Protein AF-A0A438DWH4-F1 (afdb_monomer)

Mean predicted aligned error: 6.71 Å

Foldseek 3Di:
DDDPLPALVVLLCQCLLLVQLPDPPPDDPPSSVVSNLVLLPVPDDPVLSVLLVVLVVCCNVCHDLSVDPCLNVCSVVDDSLVSCVVRVPVRVSNSVSRD

Organism: Vitis vinifera (NCBI:txid29760)

Secondary structure (DSSP, 8-state):
-------HHHHHHHHT-HHHHTSTT---HHHHHHHHHHHHHHHS-HHHHHHHHHHHHHHHTT-GGGGSHHHHHHTTTS-HHHHHHHHGGG-HHHHHHH-

Nearest PDB structures (foldseek):
  6wke-assembly1_A  TM=3.185E-01  e=7.080E+00  Streptomyces sp.

pLDDT: mean 81.95, std 14.44, range [36.44, 97.56]

Sequence (99 aa):
MTPQLHWPLHAAGYYLNLQLRYEDKFSNVDEVRKGLFECMDRMLDYQERLKADIQLDSYDQAMGEFGSRIAIDSRRLRSPTSWWMRFGGSTPELQKFVV

Structure (mmCIF, N/CA/C/O backbone):
data_AF-A0A438DWH4-F1
#
_entry.id   AF-A0A438DWH4-F1
#
loop_
_atom_site.group_PDB
_atom_site.id
_atom_site.type_symbol
_atom_site.label_atom_id
_atom_site.label_alt_id
_atom_site.label_comp_id
_atom_site.label_asym_id
_atom_site.label_entity_id
_atom_site.label_seq_id
_atom_site.pdbx_PDB_ins_code
_atom_site.Cartn_x
_atom_site.Cartn_y
_atom_site.Cartn_z
_atom_site.occupancy
_atom_site.B_iso_or_equiv
_atom_site.auth_seq_id
_atom_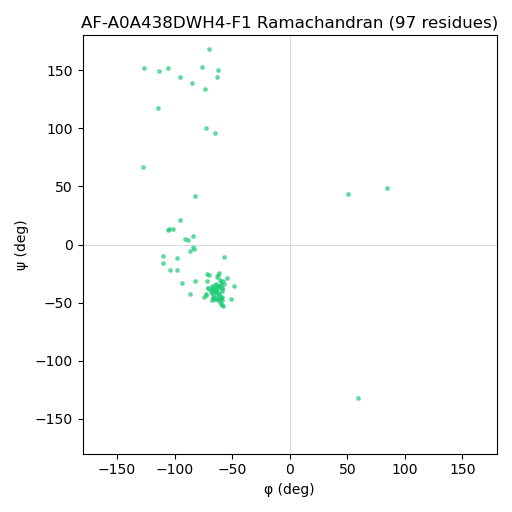site.auth_comp_id
_atom_site.auth_asym_id
_atom_site.auth_atom_id
_atom_site.pdbx_PDB_model_num
ATOM 1 N N . MET A 1 1 ? 5.888 -29.680 1.268 1.00 36.44 1 MET A N 1
ATOM 2 C CA . MET A 1 1 ? 6.265 -28.253 1.355 1.00 36.44 1 MET A CA 1
ATOM 3 C C . MET A 1 1 ? 4.970 -27.468 1.463 1.00 36.44 1 MET A C 1
ATOM 5 O O . MET A 1 1 ? 4.262 -27.367 0.473 1.00 36.44 1 MET A O 1
ATOM 9 N N . THR A 1 2 ? 4.565 -27.076 2.668 1.00 41.62 2 THR A N 1
ATOM 10 C CA . THR A 1 2 ? 3.265 -26.425 2.911 1.00 41.62 2 THR A CA 1
ATOM 11 C C . THR A 1 2 ? 3.362 -24.915 2.657 1.00 41.62 2 THR A C 1
ATOM 13 O O . THR A 1 2 ? 4.377 -24.322 3.029 1.00 41.62 2 THR A O 1
ATOM 16 N N . PRO A 1 3 ? 2.361 -24.284 2.015 1.00 46.50 3 PRO A N 1
ATOM 17 C CA . PRO A 1 3 ? 2.450 -22.905 1.550 1.00 46.50 3 PRO A CA 1
ATOM 18 C C . PRO A 1 3 ? 2.371 -21.939 2.732 1.00 46.50 3 PRO A C 1
ATOM 20 O O . PRO A 1 3 ? 1.522 -22.060 3.610 1.00 46.50 3 PRO A O 1
ATOM 23 N N . GLN A 1 4 ? 3.266 -20.961 2.746 1.00 51.75 4 GLN A N 1
ATOM 24 C CA . GLN A 1 4 ? 3.479 -20.004 3.833 1.00 51.75 4 GLN A CA 1
ATOM 25 C C . GLN A 1 4 ? 2.477 -18.825 3.775 1.00 51.75 4 GLN A C 1
ATOM 27 O O . GLN A 1 4 ? 2.847 -17.673 3.961 1.00 51.75 4 GLN A O 1
ATOM 32 N N . LEU A 1 5 ? 1.201 -19.113 3.491 1.00 49.47 5 LEU A N 1
ATOM 33 C CA . LEU A 1 5 ? 0.113 -18.143 3.260 1.00 49.47 5 LEU A CA 1
ATOM 34 C C . LEU A 1 5 ? -0.736 -17.851 4.518 1.00 49.47 5 LEU A C 1
ATOM 36 O O . LEU A 1 5 ? -1.862 -17.386 4.417 1.00 49.47 5 LEU A O 1
ATOM 40 N N . HIS A 1 6 ? -0.208 -18.108 5.720 1.00 50.47 6 HIS A N 1
ATOM 41 C CA . HIS A 1 6 ? -0.964 -17.988 6.981 1.00 50.47 6 HIS A CA 1
ATOM 42 C C . HIS A 1 6 ? -0.613 -16.768 7.845 1.00 50.47 6 HIS A C 1
ATOM 44 O O . HIS A 1 6 ? -1.004 -16.717 9.008 1.00 50.47 6 HIS A O 1
ATOM 50 N N . TRP A 1 7 ? 0.127 -15.788 7.325 1.00 67.38 7 TRP A N 1
ATOM 51 C CA . TRP A 1 7 ? 0.511 -14.612 8.110 1.00 67.38 7 TRP A CA 1
ATOM 52 C C . TRP A 1 7 ? -0.142 -13.340 7.558 1.00 67.38 7 TRP A C 1
ATOM 54 O O . TRP A 1 7 ? 0.192 -12.945 6.439 1.00 67.38 7 TRP A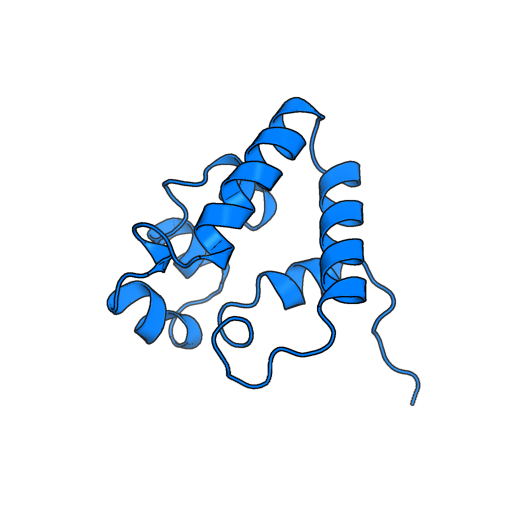 O 1
ATOM 64 N N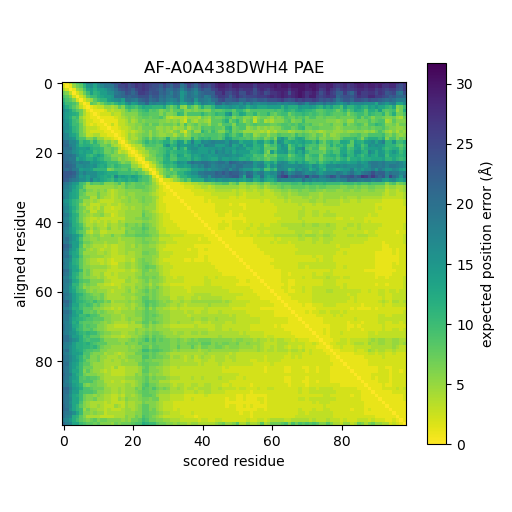 . PRO A 1 8 ? -1.007 -12.659 8.339 1.00 63.59 8 PRO A N 1
ATOM 65 C CA . PRO A 1 8 ? -1.599 -11.368 7.974 1.00 63.59 8 PRO A CA 1
ATOM 66 C C . PRO A 1 8 ? -0.562 -10.347 7.481 1.00 63.59 8 PRO A C 1
ATOM 68 O O . PRO A 1 8 ? -0.796 -9.641 6.506 1.00 63.59 8 PRO A O 1
ATOM 71 N N . LEU A 1 9 ? 0.647 -10.362 8.058 1.00 67.38 9 LEU A N 1
ATOM 72 C CA . LEU A 1 9 ? 1.754 -9.495 7.644 1.00 67.38 9 LEU A CA 1
ATOM 73 C C . LEU A 1 9 ? 2.265 -9.805 6.223 1.00 67.38 9 LEU A C 1
ATOM 75 O O . LEU A 1 9 ? 2.589 -8.898 5.462 1.00 67.38 9 LEU A O 1
ATOM 79 N N . HIS A 1 10 ? 2.317 -11.088 5.849 1.00 70.75 10 HIS A N 1
ATOM 80 C CA . HIS A 1 10 ? 2.688 -11.507 4.496 1.00 70.75 10 HIS A CA 1
ATOM 81 C C . HIS A 1 10 ? 1.592 -11.156 3.487 1.00 70.75 10 HIS A C 1
ATOM 83 O O . HIS A 1 10 ? 1.911 -10.742 2.377 1.00 70.75 10 HIS A O 1
ATOM 89 N N . ALA A 1 11 ? 0.319 -11.271 3.874 1.00 70.25 11 ALA A N 1
ATOM 90 C CA . ALA A 1 11 ? -0.814 -10.848 3.054 1.00 70.25 11 ALA A CA 1
ATOM 91 C C . ALA A 1 11 ? -0.823 -9.325 2.836 1.00 70.25 11 ALA A C 1
ATOM 93 O O . ALA A 1 11 ? -0.903 -8.881 1.694 1.00 70.25 11 ALA A O 1
ATOM 94 N N . ALA A 1 12 ? -0.635 -8.528 3.893 1.00 71.56 12 ALA A N 1
ATOM 95 C CA . ALA A 1 12 ? -0.501 -7.075 3.793 1.00 71.56 12 ALA A CA 1
ATOM 96 C C . ALA A 1 12 ? 0.684 -6.683 2.894 1.00 71.56 12 ALA A C 1
ATOM 98 O O . ALA A 1 12 ? 0.530 -5.897 1.960 1.00 71.56 12 ALA A O 1
ATOM 99 N N . GLY A 1 13 ? 1.848 -7.306 3.109 1.00 71.00 13 GLY A N 1
ATOM 100 C CA . GLY A 1 13 ? 3.033 -7.095 2.280 1.00 71.00 13 GLY A CA 1
ATOM 101 C C . GLY A 1 13 ? 2.828 -7.497 0.818 1.00 71.00 13 GLY A C 1
ATOM 102 O O . GLY A 1 13 ? 3.341 -6.821 -0.066 1.00 71.00 13 GLY A O 1
ATOM 103 N N . TYR A 1 14 ? 2.058 -8.555 0.547 1.00 71.38 14 TYR A N 1
ATOM 104 C CA . TYR A 1 14 ? 1.720 -8.997 -0.807 1.00 71.38 14 TYR A CA 1
ATOM 105 C C . TYR A 1 14 ? 0.718 -8.059 -1.493 1.00 71.38 14 TYR A C 1
ATOM 107 O O . TYR A 1 14 ? 0.930 -7.704 -2.651 1.00 71.38 14 TYR A O 1
ATOM 115 N N . TYR A 1 15 ? -0.325 -7.608 -0.784 1.00 71.19 15 TYR A N 1
ATOM 116 C CA . TYR A 1 15 ? -1.309 -6.645 -1.299 1.00 71.19 15 TYR A CA 1
ATOM 117 C C . TYR A 1 15 ? -0.646 -5.338 -1.726 1.00 71.19 15 TYR A C 1
ATOM 119 O O . TYR A 1 15 ? -0.908 -4.804 -2.801 1.00 71.19 15 TYR A O 1
ATOM 127 N N . LEU A 1 16 ? 0.248 -4.848 -0.869 1.00 73.50 16 LEU A N 1
ATOM 128 C CA . LEU A 1 16 ? 0.941 -3.576 -1.028 1.00 73.50 16 LEU A CA 1
ATOM 129 C C . LEU A 1 16 ? 2.239 -3.727 -1.836 1.00 73.50 16 LEU A C 1
ATOM 131 O O . LEU A 1 16 ? 2.983 -2.756 -2.015 1.00 73.50 16 LEU A O 1
ATOM 135 N N . ASN A 1 17 ? 2.521 -4.935 -2.345 1.00 75.12 17 ASN A N 1
ATOM 136 C CA . ASN A 1 17 ? 3.654 -5.180 -3.220 1.00 75.12 17 ASN A CA 1
ATOM 137 C C . ASN A 1 17 ? 3.386 -4.570 -4.596 1.00 75.12 17 ASN A C 1
ATOM 139 O O . ASN A 1 17 ? 2.748 -5.154 -5.474 1.00 75.12 17 ASN A O 1
ATOM 143 N N . LEU A 1 18 ? 3.978 -3.398 -4.791 1.00 67.88 18 LEU A N 1
ATOM 144 C CA . LEU A 1 18 ? 3.909 -2.590 -6.001 1.00 67.88 18 LEU A CA 1
ATOM 145 C C . LEU A 1 18 ? 4.320 -3.351 -7.267 1.00 67.88 18 LEU A C 1
ATOM 147 O O . LEU A 1 18 ? 3.863 -3.022 -8.359 1.00 67.88 18 LEU A O 1
ATOM 151 N N . GLN A 1 19 ? 5.199 -4.350 -7.143 1.00 64.94 19 GLN A N 1
ATOM 152 C CA . GLN A 1 19 ? 5.654 -5.136 -8.286 1.00 64.94 19 GLN A CA 1
ATOM 153 C C . GLN A 1 19 ? 4.548 -6.048 -8.806 1.00 64.94 19 GLN A C 1
ATOM 155 O O . GLN A 1 19 ? 4.416 -6.172 -10.016 1.00 64.94 19 GLN A O 1
ATOM 160 N N . LEU A 1 20 ? 3.747 -6.616 -7.902 1.00 62.41 20 LEU A N 1
ATOM 161 C CA . LEU A 1 20 ? 2.727 -7.617 -8.208 1.00 62.41 20 LEU A CA 1
ATOM 162 C C . LEU A 1 20 ? 1.346 -6.995 -8.435 1.00 62.41 20 LEU A C 1
ATOM 164 O O . LEU A 1 20 ? 0.594 -7.490 -9.268 1.00 62.41 20 LEU A O 1
ATOM 168 N N . ARG A 1 21 ? 1.018 -5.894 -7.741 1.00 65.19 21 ARG A N 1
ATOM 169 C CA . ARG A 1 21 ? -0.308 -5.251 -7.802 1.00 65.19 21 ARG A CA 1
ATOM 170 C C . ARG A 1 21 ? -0.699 -4.775 -9.206 1.00 65.19 21 ARG A C 1
ATOM 172 O O . ARG A 1 21 ? -1.873 -4.801 -9.549 1.00 65.19 21 ARG A O 1
ATOM 179 N N . TYR A 1 22 ? 0.281 -4.362 -10.006 1.00 60.75 22 TYR A N 1
ATOM 180 C CA . TYR A 1 22 ? 0.088 -3.834 -11.362 1.00 60.75 22 TYR A CA 1
ATOM 181 C C . TYR A 1 22 ? 0.411 -4.850 -12.471 1.00 60.75 22 TYR A C 1
ATOM 183 O O . TYR A 1 22 ? 0.603 -4.460 -13.623 1.00 60.75 22 TYR A O 1
ATOM 191 N N . GLU A 1 23 ? 0.559 -6.133 -12.137 1.00 65.38 23 GLU A N 1
ATOM 192 C CA . GLU A 1 23 ? 0.702 -7.206 -13.124 1.00 65.38 23 GLU A CA 1
ATOM 193 C C . GLU A 1 23 ? -0.657 -7.859 -13.408 1.00 65.38 23 GLU A C 1
ATOM 195 O O . GLU A 1 23 ? -1.442 -8.088 -12.489 1.00 65.38 23 GLU A O 1
ATOM 200 N N . ASP A 1 24 ? -0.896 -8.261 -14.662 1.00 55.03 24 ASP A N 1
ATOM 201 C CA . ASP A 1 24 ? -2.137 -8.924 -15.118 1.00 55.03 24 ASP A CA 1
ATOM 202 C C . ASP A 1 24 ? -2.479 -10.226 -14.361 1.00 55.03 24 ASP A C 1
ATOM 204 O O . ASP A 1 24 ? -3.563 -10.784 -14.517 1.00 55.03 24 ASP A O 1
ATOM 208 N N . LYS A 1 25 ? -1.547 -10.747 -13.551 1.00 59.19 25 LYS A N 1
ATOM 209 C CA . LYS A 1 25 ? -1.656 -12.016 -12.817 1.00 59.19 25 LYS A CA 1
ATOM 210 C C . LYS A 1 25 ? -1.924 -11.856 -11.320 1.00 59.19 25 LYS A C 1
ATOM 212 O O . LYS A 1 25 ? -1.781 -12.837 -10.588 1.00 59.19 25 LYS A O 1
ATOM 217 N N . PHE A 1 26 ? -2.298 -10.667 -10.844 1.00 61.97 26 PHE A N 1
ATOM 218 C CA . PHE A 1 26 ? -2.696 -10.494 -9.447 1.00 61.97 26 PHE A CA 1
ATOM 219 C C . PHE A 1 26 ? -3.981 -11.294 -9.169 1.00 61.97 26 PHE A C 1
ATOM 221 O O . PHE A 1 26 ? -5.090 -10.860 -9.471 1.00 61.97 26 PHE A O 1
ATOM 228 N N . SER A 1 27 ? -3.824 -12.505 -8.636 1.00 59.09 27 SER A N 1
ATOM 229 C CA . SER A 1 27 ? -4.918 -13.426 -8.331 1.00 59.09 27 SER A CA 1
ATOM 230 C C . SER A 1 27 ? -4.825 -13.881 -6.878 1.00 59.09 27 SER A C 1
ATOM 232 O O . SER A 1 27 ? -3.731 -13.942 -6.317 1.00 59.09 27 SER A O 1
ATOM 234 N N . ASN A 1 28 ? -5.986 -14.204 -6.301 1.00 60.31 28 ASN A N 1
ATOM 235 C CA . ASN A 1 28 ? -6.233 -14.488 -4.881 1.00 60.31 28 ASN A CA 1
ATOM 236 C C . ASN A 1 28 ? -6.470 -13.242 -3.994 1.00 60.31 28 ASN A C 1
ATOM 238 O O . ASN A 1 28 ? -5.890 -13.078 -2.923 1.00 60.31 28 ASN A O 1
ATOM 242 N N . VAL A 1 29 ? -7.359 -12.356 -4.461 1.00 66.00 29 VAL A N 1
ATOM 243 C CA . VAL A 1 29 ? -7.669 -11.046 -3.857 1.00 66.00 29 VAL A CA 1
ATOM 244 C C . VAL A 1 29 ? -8.272 -11.161 -2.453 1.00 66.00 29 VAL A C 1
ATOM 246 O O . VAL A 1 29 ? -7.910 -10.374 -1.585 1.00 66.00 29 VAL A O 1
ATOM 249 N N . ASP A 1 30 ? -9.145 -12.136 -2.195 1.00 75.12 30 ASP A N 1
ATOM 250 C CA . ASP A 1 30 ? -9.941 -12.143 -0.960 1.00 75.12 30 ASP A CA 1
ATOM 251 C C . ASP A 1 30 ? -9.138 -12.526 0.289 1.00 75.12 30 ASP A C 1
ATOM 253 O O . ASP A 1 30 ? -9.227 -11.837 1.305 1.00 75.12 30 ASP A O 1
ATOM 257 N N . GLU A 1 31 ? -8.310 -13.576 0.231 1.00 78.31 31 GLU A N 1
ATOM 258 C CA . GLU A 1 31 ? -7.453 -13.972 1.363 1.00 78.31 31 GLU A CA 1
ATOM 259 C C . GLU A 1 31 ? -6.404 -12.901 1.675 1.00 78.31 31 GLU A C 1
ATOM 261 O O . GLU A 1 31 ? -6.149 -12.580 2.837 1.00 78.31 31 GLU A O 1
ATOM 266 N N . VAL A 1 32 ? -5.833 -12.305 0.627 1.00 77.69 32 VAL A N 1
ATOM 267 C CA . VAL A 1 32 ? -4.835 -11.244 0.748 1.00 77.69 32 VAL A CA 1
ATOM 268 C C . VAL A 1 32 ? -5.467 -9.986 1.355 1.00 77.69 32 VAL A C 1
ATOM 270 O O . VAL A 1 32 ? -4.908 -9.401 2.284 1.00 77.69 32 VAL A O 1
ATOM 273 N N . ARG A 1 33 ? -6.653 -9.589 0.880 1.00 82.38 33 ARG A N 1
ATOM 274 C CA . ARG A 1 33 ? -7.378 -8.419 1.392 1.00 82.38 33 ARG A CA 1
ATOM 275 C C . ARG A 1 33 ? -7.850 -8.635 2.828 1.00 82.38 33 ARG A C 1
ATOM 277 O O . ARG A 1 33 ? -7.748 -7.727 3.647 1.00 82.38 33 ARG A O 1
ATOM 284 N N . LYS A 1 34 ? -8.288 -9.851 3.165 1.00 85.56 34 LYS A N 1
ATOM 285 C CA . LYS A 1 34 ? -8.625 -10.226 4.541 1.00 85.56 34 LYS A CA 1
ATOM 286 C C . LYS A 1 34 ? -7.418 -10.086 5.470 1.00 85.56 34 LYS A C 1
ATOM 288 O O . LYS A 1 34 ? -7.533 -9.438 6.504 1.00 85.56 34 LYS A O 1
ATOM 293 N N . GLY A 1 35 ? -6.261 -10.632 5.091 1.00 86.19 35 GLY A N 1
ATOM 294 C CA . GLY A 1 35 ? -5.044 -10.520 5.900 1.00 86.19 35 GLY A CA 1
ATOM 295 C C . GLY A 1 35 ? -4.550 -9.076 6.057 1.00 86.19 35 GLY A C 1
ATOM 296 O O . GLY A 1 35 ? -4.103 -8.701 7.139 1.00 86.19 35 GLY A O 1
ATOM 297 N N . LEU A 1 36 ? -4.695 -8.242 5.020 1.00 88.06 36 LEU A N 1
ATOM 298 C CA . LEU A 1 36 ? -4.446 -6.801 5.116 1.00 88.06 36 LEU A CA 1
ATOM 299 C C . LEU A 1 36 ? -5.337 -6.154 6.183 1.00 88.06 36 LEU A C 1
ATOM 301 O O . LEU A 1 36 ? -4.824 -5.492 7.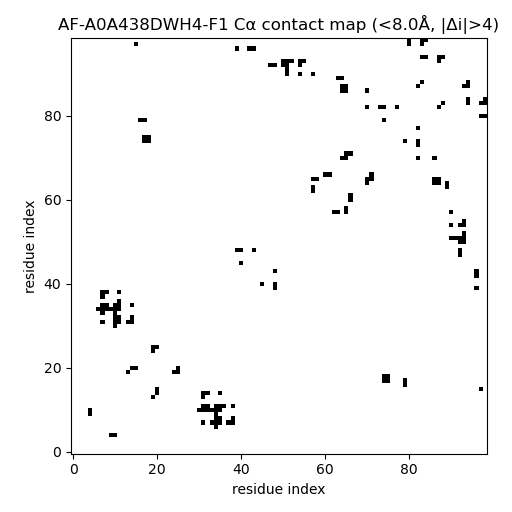083 1.00 88.06 36 LEU A O 1
ATOM 305 N N . PHE A 1 37 ? -6.652 -6.363 6.104 1.00 90.75 37 PHE A N 1
ATOM 306 C CA . PHE A 1 37 ? -7.599 -5.750 7.034 1.00 90.75 37 PHE A CA 1
ATOM 307 C C . PHE A 1 37 ? -7.394 -6.222 8.472 1.00 90.75 37 PHE A C 1
ATOM 309 O O . PHE A 1 37 ? -7.362 -5.389 9.369 1.00 90.75 37 PHE A O 1
ATOM 316 N N . GLU A 1 38 ? -7.133 -7.514 8.688 1.00 92.25 38 GLU A N 1
ATOM 317 C CA . GLU A 1 38 ? -6.784 -8.042 10.013 1.00 92.25 38 GLU A CA 1
ATOM 318 C C . GLU A 1 38 ? -5.523 -7.377 10.591 1.00 92.25 38 GLU A C 1
ATOM 320 O O . GLU A 1 38 ? -5.454 -7.092 11.788 1.00 92.25 38 GLU A O 1
ATOM 325 N N . CYS A 1 39 ? -4.518 -7.100 9.754 1.00 90.81 39 CYS A N 1
ATOM 326 C CA . CYS A 1 39 ? -3.334 -6.354 10.174 1.00 90.81 39 CYS A CA 1
ATOM 327 C C . CYS A 1 39 ? -3.664 -4.904 10.534 1.00 90.81 39 CYS A C 1
ATOM 329 O O . CYS A 1 39 ? -3.216 -4.422 11.574 1.00 90.81 39 CYS A O 1
ATOM 331 N N . MET A 1 40 ? -4.440 -4.213 9.700 1.00 92.62 40 MET A N 1
ATOM 332 C CA . MET A 1 40 ? -4.805 -2.819 9.940 1.00 92.62 40 MET A CA 1
ATOM 333 C C . MET A 1 40 ? -5.651 -2.676 11.212 1.00 92.62 40 MET A C 1
ATOM 335 O O . MET A 1 40 ? -5.350 -1.816 12.032 1.00 92.62 40 MET A O 1
ATOM 339 N N . ASP A 1 41 ? -6.631 -3.556 11.429 1.00 93.94 41 ASP A N 1
ATOM 340 C CA . ASP A 1 41 ? -7.486 -3.561 12.626 1.00 93.94 41 ASP A CA 1
ATOM 341 C C . ASP A 1 41 ? -6.686 -3.826 13.914 1.00 93.94 41 ASP A C 1
ATOM 343 O O . ASP A 1 41 ? -7.063 -3.376 14.995 1.00 93.94 41 ASP A O 1
ATOM 347 N N . ARG A 1 42 ? -5.567 -4.557 13.816 1.00 93.75 42 ARG A N 1
ATOM 348 C CA . ARG A 1 42 ? -4.671 -4.832 14.948 1.00 93.75 42 ARG A CA 1
ATOM 349 C C . ARG A 1 42 ? -3.686 -3.696 15.234 1.00 93.75 42 ARG A C 1
ATOM 351 O O . ARG A 1 42 ? -3.238 -3.569 16.373 1.00 93.75 42 ARG A O 1
ATOM 358 N N . MET A 1 43 ? -3.271 -2.953 14.210 1.00 91.19 43 MET A N 1
ATOM 359 C CA . MET A 1 43 ? -2.147 -2.009 14.288 1.00 91.19 43 MET A CA 1
ATOM 360 C C . MET A 1 43 ? -2.570 -0.542 14.367 1.00 91.19 43 MET A C 1
ATOM 362 O O . MET A 1 43 ? -1.771 0.278 14.814 1.00 91.19 43 MET A O 1
ATOM 366 N N . LEU A 1 44 ? -3.781 -0.214 13.926 1.00 93.69 44 LEU A N 1
ATOM 367 C CA . LEU A 1 44 ? -4.287 1.151 13.836 1.00 93.69 44 LEU A CA 1
ATOM 368 C C . LEU A 1 44 ? -5.445 1.351 14.813 1.00 93.69 44 LEU A C 1
ATOM 370 O O . LEU A 1 44 ? -6.214 0.426 15.079 1.00 93.69 44 LEU A O 1
ATOM 374 N N . ASP A 1 45 ? -5.604 2.572 15.320 1.00 96.69 45 ASP A N 1
ATOM 375 C CA . ASP A 1 45 ? -6.859 2.931 15.978 1.00 96.69 45 ASP A CA 1
ATOM 376 C C . ASP A 1 45 ? -8.006 3.052 14.956 1.00 96.69 45 ASP A C 1
ATOM 378 O O . ASP A 1 45 ? -7.795 3.064 13.742 1.00 96.69 45 ASP A O 1
ATOM 382 N N . TYR A 1 46 ? -9.251 3.142 15.434 1.00 95.62 46 TYR A N 1
ATOM 383 C CA . TYR A 1 46 ? -10.419 3.181 14.549 1.00 95.62 46 TYR A CA 1
ATOM 384 C C . TYR A 1 46 ? -10.395 4.359 13.556 1.00 95.62 46 TYR A C 1
ATOM 386 O O . TYR A 1 46 ? -10.807 4.202 12.407 1.00 95.62 46 TYR A O 1
ATOM 394 N N . GLN A 1 47 ? -9.917 5.537 13.971 1.00 97.25 47 GLN A N 1
ATOM 395 C CA . GLN A 1 47 ? -9.879 6.716 13.101 1.00 97.25 47 GLN A CA 1
ATOM 396 C C . GLN A 1 47 ? -8.790 6.578 12.036 1.00 97.25 47 GLN A C 1
ATOM 398 O O . GLN A 1 47 ? -9.029 6.881 10.867 1.00 97.25 47 GLN A O 1
ATOM 403 N N . GLU A 1 48 ? -7.613 6.087 12.418 1.00 96.25 48 GLU A N 1
ATOM 404 C CA . GLU A 1 48 ? -6.524 5.781 11.492 1.00 96.25 48 GLU A CA 1
ATOM 405 C C . GLU A 1 48 ? -6.926 4.685 10.502 1.00 96.25 48 GLU A C 1
ATOM 407 O O . GLU A 1 48 ? -6.746 4.846 9.295 1.00 96.25 48 GLU A O 1
ATOM 412 N N . ARG A 1 49 ? -7.544 3.605 10.991 1.00 96.00 49 ARG A N 1
ATOM 413 C CA . ARG A 1 49 ? -8.025 2.482 10.183 1.00 96.00 49 ARG A CA 1
ATOM 414 C C . ARG A 1 49 ? -9.050 2.913 9.142 1.00 96.00 49 ARG A C 1
ATOM 416 O O . ARG A 1 49 ? -8.937 2.489 7.992 1.00 96.00 49 ARG A O 1
ATOM 423 N N . LEU A 1 50 ? -10.029 3.732 9.538 1.00 96.88 50 LEU A N 1
ATOM 424 C CA . LEU A 1 50 ? -11.073 4.252 8.652 1.00 96.88 50 LEU A CA 1
ATOM 425 C C . LEU A 1 50 ? -10.472 5.095 7.523 1.00 96.88 50 LEU A C 1
ATOM 427 O O . LEU A 1 50 ? -10.812 4.913 6.358 1.00 96.88 50 LEU A O 1
ATOM 431 N N . LYS A 1 51 ? -9.550 6.002 7.853 1.00 97.56 51 LYS A N 1
ATOM 432 C CA . LYS A 1 51 ? -8.881 6.832 6.845 1.00 97.56 51 LYS A CA 1
ATOM 433 C C . LYS A 1 51 ? -7.979 6.014 5.930 1.00 97.56 51 LYS A C 1
ATOM 435 O O . LYS A 1 51 ? -7.973 6.251 4.727 1.00 97.56 51 LYS A O 1
ATOM 440 N N . ALA A 1 52 ? -7.242 5.055 6.485 1.00 95.25 52 ALA A N 1
ATOM 441 C CA . ALA A 1 52 ? -6.400 4.164 5.704 1.00 95.25 52 ALA A CA 1
ATOM 442 C C . ALA A 1 52 ? -7.236 3.289 4.750 1.00 95.25 52 ALA A C 1
ATOM 444 O O . ALA A 1 52 ? -6.795 3.052 3.632 1.00 95.25 52 ALA A O 1
ATOM 445 N N . ASP A 1 53 ? -8.455 2.887 5.141 1.00 94.56 53 ASP A N 1
ATOM 446 C CA . ASP A 1 53 ? -9.411 2.195 4.259 1.00 94.56 53 ASP A CA 1
ATOM 447 C C . ASP A 1 53 ? -9.776 3.044 3.039 1.00 94.56 53 ASP A C 1
ATOM 449 O O . ASP A 1 53 ? -9.615 2.613 1.906 1.00 94.56 53 ASP A O 1
ATOM 453 N N . ILE A 1 54 ? -10.175 4.297 3.270 1.00 95.25 54 ILE A N 1
ATOM 454 C CA . ILE A 1 54 ? -10.528 5.238 2.196 1.00 95.25 54 ILE A CA 1
ATOM 455 C C . ILE A 1 54 ? -9.315 5.511 1.291 1.00 95.25 54 ILE A C 1
ATOM 457 O O . ILE A 1 54 ? -9.432 5.673 0.080 1.00 95.25 54 ILE A O 1
ATOM 461 N N . GLN A 1 55 ? -8.117 5.567 1.867 1.00 95.06 55 GLN A N 1
ATOM 462 C CA . GLN A 1 55 ? -6.885 5.789 1.113 1.00 95.06 55 GLN A CA 1
ATOM 463 C C . GLN A 1 55 ? -6.463 4.582 0.271 1.00 95.06 55 GLN A C 1
ATOM 465 O O . GLN A 1 55 ? -5.796 4.776 -0.751 1.00 95.06 55 GLN A O 1
ATOM 470 N N . LEU A 1 56 ? -6.869 3.362 0.645 1.00 91.88 56 LEU A N 1
ATOM 471 C CA . LEU A 1 56 ? -6.658 2.179 -0.190 1.00 91.88 56 LEU A CA 1
ATOM 472 C C . LEU A 1 56 ? -7.347 2.333 -1.546 1.00 91.88 56 LEU A C 1
ATOM 474 O O . LEU A 1 56 ? -6.749 1.943 -2.541 1.00 91.88 56 LEU A O 1
ATOM 478 N N . ASP A 1 57 ? -8.505 2.997 -1.627 1.00 90.62 57 ASP A N 1
ATOM 479 C CA . ASP A 1 57 ? -9.171 3.259 -2.911 1.00 90.62 57 ASP A CA 1
ATOM 480 C C . ASP A 1 57 ? -8.280 4.056 -3.872 1.00 90.62 57 ASP A C 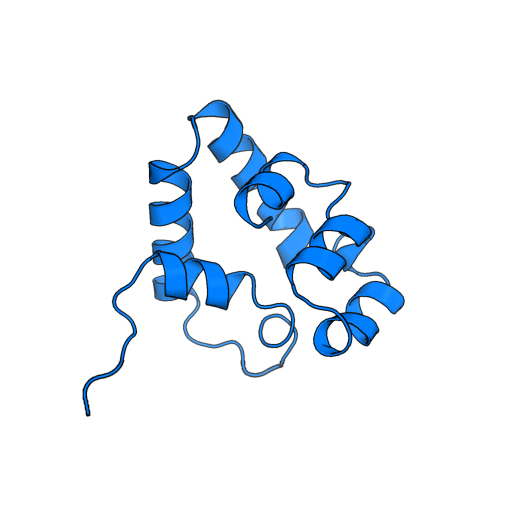1
ATOM 482 O O . ASP A 1 57 ? -8.232 3.777 -5.071 1.00 90.62 57 ASP A O 1
ATOM 486 N N . SER A 1 58 ? -7.540 5.040 -3.348 1.00 90.69 58 SER A N 1
ATOM 487 C CA . SER A 1 58 ? -6.609 5.843 -4.152 1.00 90.69 58 SER A CA 1
ATOM 488 C C . SER A 1 58 ? -5.427 5.013 -4.645 1.00 90.69 58 SER A C 1
ATOM 490 O O . SER A 1 58 ? -5.002 5.170 -5.789 1.00 90.69 58 SER A O 1
ATOM 492 N N . TYR A 1 59 ? -4.912 4.112 -3.806 1.00 88.62 59 TYR A N 1
ATOM 493 C CA . TYR A 1 59 ? -3.866 3.170 -4.197 1.00 88.62 59 TYR A CA 1
ATOM 494 C C . TYR A 1 59 ? -4.366 2.171 -5.251 1.00 88.62 59 TYR A C 1
ATOM 496 O O . TYR A 1 59 ? -3.713 1.975 -6.276 1.00 88.62 59 TYR A O 1
ATOM 504 N N . ASP A 1 60 ? -5.545 1.591 -5.032 1.00 85.69 60 ASP A N 1
ATOM 505 C CA . ASP A 1 60 ? -6.138 0.547 -5.868 1.00 85.69 60 ASP A CA 1
ATOM 506 C C . ASP A 1 60 ? -6.533 1.050 -7.255 1.00 85.69 60 ASP A C 1
ATOM 508 O O . ASP A 1 60 ? -6.379 0.334 -8.243 1.00 85.69 60 ASP A O 1
ATOM 512 N N . GLN A 1 61 ? -7.005 2.291 -7.340 1.00 86.69 61 GLN A N 1
ATOM 513 C CA . GLN A 1 61 ? -7.384 2.930 -8.601 1.00 86.69 61 GLN A CA 1
ATOM 514 C C . GLN A 1 61 ? -6.223 3.695 -9.250 1.00 86.69 61 GLN A C 1
ATOM 516 O O . GLN A 1 61 ? -6.425 4.363 -10.263 1.00 86.69 61 GLN A O 1
ATOM 521 N N . ALA A 1 62 ? -5.016 3.615 -8.675 1.00 87.31 62 ALA A N 1
ATOM 522 C CA . ALA A 1 62 ? -3.842 4.360 -9.118 1.00 87.31 62 ALA A CA 1
ATOM 523 C C . ALA A 1 62 ? -4.127 5.868 -9.278 1.00 87.31 62 ALA A C 1
ATOM 525 O O . ALA A 1 62 ? -3.742 6.497 -10.263 1.00 87.31 62 ALA A O 1
ATOM 526 N N . MET A 1 63 ? -4.836 6.465 -8.320 1.00 89.56 63 MET A N 1
ATOM 527 C CA . MET A 1 63 ? -5.147 7.892 -8.341 1.00 89.56 63 MET A CA 1
ATOM 528 C C . MET A 1 63 ? -3.939 8.745 -7.942 1.00 89.56 63 MET A C 1
ATOM 530 O O . MET A 1 63 ? -3.076 8.330 -7.166 1.00 89.56 63 MET A O 1
ATOM 534 N N . GLY A 1 64 ? -3.905 9.979 -8.449 1.00 90.88 64 GLY A N 1
ATOM 535 C CA . GLY A 1 64 ? -2.878 10.959 -8.102 1.00 90.88 64 GLY A CA 1
ATOM 536 C C . GLY A 1 64 ? -1.466 10.480 -8.445 1.00 90.88 64 GLY A C 1
ATOM 537 O O . GLY A 1 64 ? -1.207 9.993 -9.546 1.00 90.88 64 GLY A O 1
ATOM 538 N N . GLU A 1 65 ? -0.547 10.620 -7.489 1.00 91.56 65 GLU A N 1
ATOM 539 C CA . GLU A 1 65 ? 0.868 10.267 -7.654 1.00 91.56 65 GLU A CA 1
ATOM 540 C C . GLU A 1 65 ? 1.088 8.782 -7.979 1.00 91.56 65 GLU A C 1
ATOM 542 O O . GLU A 1 65 ? 2.019 8.453 -8.720 1.00 91.56 65 GLU A O 1
ATOM 547 N N . PHE A 1 66 ? 0.216 7.889 -7.499 1.00 89.81 66 PHE A N 1
ATOM 548 C CA . PHE A 1 66 ? 0.321 6.449 -7.744 1.00 89.81 66 PHE A CA 1
ATOM 549 C C . PHE A 1 66 ? 0.149 6.069 -9.218 1.00 89.81 66 PHE A C 1
ATOM 551 O O . PHE A 1 66 ? 0.825 5.157 -9.693 1.00 89.81 66 PHE A O 1
ATOM 558 N N . GLY A 1 67 ? -0.703 6.789 -9.953 1.00 89.62 67 GLY A N 1
ATOM 559 C CA . GLY A 1 67 ? -0.922 6.585 -11.389 1.00 89.62 67 GLY A CA 1
ATOM 560 C C . GLY A 1 67 ? 0.101 7.277 -12.280 1.00 89.62 67 GLY A C 1
ATOM 561 O O . GLY A 1 67 ? 0.065 7.121 -13.503 1.00 89.62 67 GLY A O 1
ATOM 562 N N . SER A 1 68 ? 1.023 8.054 -11.704 1.00 91.25 68 SER A N 1
ATOM 563 C CA . SER A 1 68 ? 2.053 8.718 -12.492 1.00 91.25 68 SER A CA 1
ATOM 564 C C . SER A 1 68 ? 2.958 7.687 -13.169 1.00 91.25 68 SER A C 1
ATOM 566 O O . SER A 1 68 ? 3.327 6.656 -12.600 1.00 91.25 68 SER A O 1
ATOM 568 N N . ARG A 1 69 ? 3.398 7.994 -14.394 1.00 89.50 69 ARG A N 1
ATOM 569 C CA . ARG A 1 69 ? 4.316 7.114 -15.129 1.00 89.50 69 ARG A CA 1
ATOM 570 C C . ARG A 1 69 ? 5.612 6.849 -14.356 1.00 89.50 69 ARG A C 1
ATOM 572 O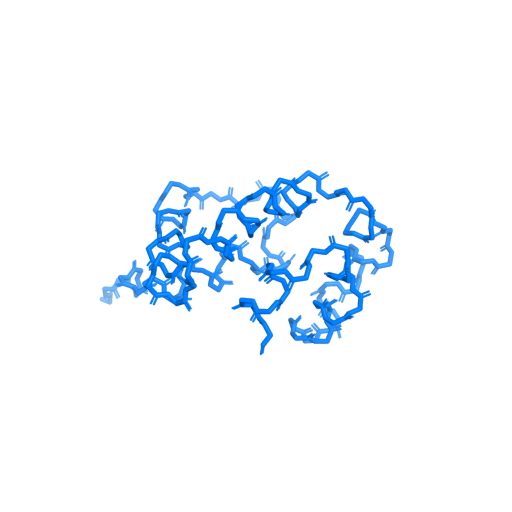 O . ARG A 1 69 ? 6.133 5.744 -14.394 1.00 89.50 69 ARG A O 1
ATOM 579 N N . ILE A 1 70 ? 6.094 7.833 -13.594 1.00 91.56 70 ILE A N 1
ATOM 580 C CA . ILE A 1 70 ? 7.288 7.681 -12.753 1.00 91.56 70 ILE A CA 1
ATOM 581 C C . ILE A 1 70 ? 7.026 6.698 -11.603 1.00 91.56 70 ILE A C 1
ATOM 583 O O . ILE A 1 70 ? 7.893 5.874 -11.305 1.00 91.56 70 ILE A O 1
ATOM 587 N N . ALA A 1 71 ? 5.860 6.752 -10.957 1.00 89.56 71 ALA A N 1
ATOM 588 C CA . ALA A 1 71 ? 5.493 5.803 -9.909 1.00 89.56 71 ALA A CA 1
ATOM 589 C C . ALA A 1 71 ? 5.417 4.374 -10.468 1.00 89.56 71 ALA A C 1
ATOM 591 O O . ALA A 1 71 ? 6.060 3.467 -9.936 1.00 89.56 71 ALA A O 1
ATOM 592 N N . ILE A 1 72 ? 4.740 4.199 -11.602 1.00 86.94 72 ILE A N 1
ATOM 593 C CA . ILE A 1 72 ? 4.608 2.923 -12.316 1.00 86.94 72 ILE A CA 1
ATOM 594 C C . ILE A 1 72 ? 5.982 2.362 -12.716 1.00 86.94 72 ILE A C 1
ATOM 596 O O . ILE A 1 72 ? 6.303 1.229 -12.360 1.00 86.94 72 ILE A O 1
ATOM 600 N N . ASP A 1 73 ? 6.826 3.145 -13.389 1.00 87.94 73 ASP A N 1
ATOM 601 C CA . ASP A 1 73 ? 8.114 2.667 -13.909 1.00 87.94 73 ASP A CA 1
ATOM 602 C C . ASP A 1 73 ? 9.142 2.428 -12.785 1.00 87.94 73 ASP A C 1
ATOM 604 O O . ASP A 1 73 ? 9.982 1.529 -12.867 1.00 87.94 73 ASP A O 1
ATOM 608 N N . SER A 1 74 ? 9.075 3.194 -11.690 1.00 88.12 74 SER A N 1
ATOM 609 C CA . SER A 1 74 ? 10.042 3.085 -10.588 1.00 88.12 74 SER A CA 1
ATOM 610 C C . SER A 1 74 ? 9.699 2.034 -9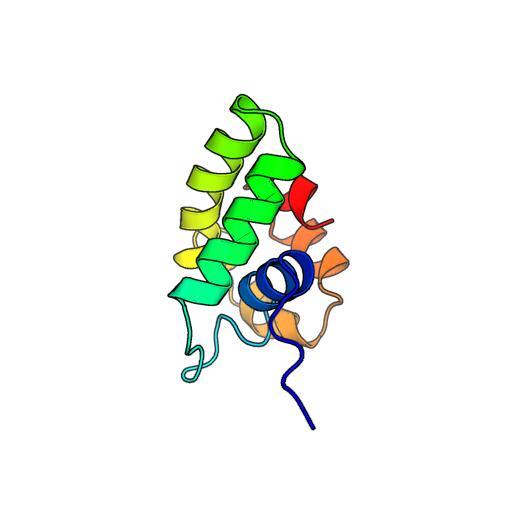.530 1.00 88.12 74 SER A C 1
ATOM 612 O O . SER A 1 74 ? 10.533 1.763 -8.663 1.00 88.12 74 SER A O 1
ATOM 614 N N . ARG A 1 75 ? 8.528 1.388 -9.602 1.00 82.31 75 ARG A N 1
ATOM 615 C CA . ARG A 1 75 ? 8.060 0.414 -8.595 1.00 82.31 75 ARG A CA 1
ATOM 616 C C . ARG A 1 75 ? 8.944 -0.826 -8.425 1.00 82.31 75 ARG A C 1
ATOM 618 O O . ARG A 1 75 ? 8.942 -1.445 -7.367 1.00 82.31 75 ARG A O 1
ATOM 625 N N . ARG A 1 76 ? 9.706 -1.187 -9.464 1.00 80.88 76 ARG A N 1
ATOM 626 C CA . ARG A 1 76 ? 10.711 -2.269 -9.434 1.00 80.88 76 ARG A CA 1
ATOM 627 C C . ARG A 1 76 ? 12.138 -1.764 -9.203 1.00 80.88 76 ARG A C 1
ATOM 629 O O . ARG A 1 76 ? 13.031 -2.565 -8.962 1.00 80.88 76 ARG A O 1
ATOM 636 N N . LEU A 1 77 ? 12.351 -0.451 -9.294 1.00 87.12 77 LEU A N 1
ATOM 637 C CA . LEU A 1 77 ? 13.667 0.187 -9.177 1.00 87.12 77 LEU A CA 1
ATOM 638 C C . LEU A 1 77 ? 13.930 0.737 -7.770 1.00 87.12 77 LEU A C 1
ATOM 640 O O . LEU A 1 77 ? 15.079 0.958 -7.398 1.00 87.12 77 LEU A O 1
ATOM 644 N N . ARG A 1 78 ? 12.872 0.993 -6.995 1.00 85.31 78 ARG A N 1
ATOM 645 C CA . ARG A 1 78 ? 12.938 1.509 -5.624 1.00 85.31 78 ARG A CA 1
ATOM 646 C C . ARG A 1 78 ? 12.609 0.414 -4.618 1.00 85.31 78 ARG A C 1
ATOM 648 O O . ARG A 1 78 ? 11.822 -0.483 -4.908 1.00 85.31 78 ARG A O 1
ATOM 655 N N . SER A 1 79 ? 13.160 0.536 -3.410 1.00 86.50 79 SER A N 1
ATOM 656 C CA . SER A 1 79 ? 12.632 -0.219 -2.273 1.00 86.50 79 SER A CA 1
ATOM 657 C C . SER A 1 79 ? 11.180 0.203 -1.998 1.00 86.50 79 SER A C 1
ATOM 659 O O . SER A 1 79 ? 10.842 1.370 -2.238 1.00 86.50 79 SER A O 1
ATOM 661 N N . PRO A 1 80 ? 10.331 -0.696 -1.464 1.00 84.38 80 PRO A N 1
ATOM 662 C CA . PRO A 1 80 ? 8.947 -0.367 -1.122 1.00 84.38 80 PRO A CA 1
ATOM 663 C C . PRO A 1 80 ? 8.837 0.894 -0.258 1.00 84.38 80 PRO A C 1
ATOM 665 O O . PRO A 1 80 ? 8.095 1.808 -0.604 1.00 84.38 80 PRO A O 1
ATOM 668 N N . THR A 1 81 ? 9.663 1.008 0.785 1.00 87.88 81 THR A N 1
ATOM 669 C CA . THR A 1 81 ? 9.700 2.173 1.680 1.00 87.88 81 THR A CA 1
ATOM 670 C C . THR A 1 81 ? 10.027 3.467 0.929 1.00 87.88 81 THR A C 1
ATOM 672 O O . THR A 1 81 ? 9.344 4.472 1.098 1.00 87.88 81 THR A O 1
ATOM 675 N N . SER A 1 82 ? 11.041 3.463 0.050 1.00 89.94 82 SER A N 1
ATOM 676 C CA . SER A 1 82 ? 11.413 4.660 -0.725 1.00 89.94 82 SER A CA 1
ATOM 677 C C . SER A 1 82 ? 10.329 5.071 -1.717 1.00 89.94 82 SER A C 1
ATOM 679 O O . SER A 1 82 ? 10.127 6.265 -1.944 1.00 89.94 82 SER A O 1
ATOM 681 N N . TRP A 1 83 ? 9.646 4.099 -2.321 1.00 92.00 83 TRP A 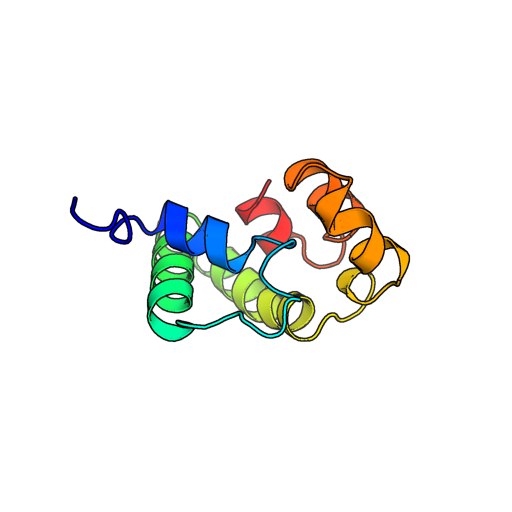N 1
ATOM 682 C CA . TRP A 1 83 ? 8.541 4.372 -3.228 1.00 92.00 83 TRP A CA 1
ATOM 683 C C . TRP A 1 83 ? 7.353 4.976 -2.477 1.00 92.00 83 TRP A C 1
ATOM 685 O O . TRP A 1 83 ? 6.860 6.031 -2.874 1.00 92.00 83 TRP A O 1
ATOM 695 N N . TRP A 1 84 ? 6.961 4.375 -1.349 1.00 92.00 84 TRP A N 1
ATOM 696 C CA . TRP A 1 84 ? 5.870 4.872 -0.511 1.00 92.00 84 TRP A CA 1
ATOM 697 C C . TRP A 1 84 ? 6.150 6.267 0.030 1.00 92.00 84 TRP A C 1
ATOM 699 O O . TRP A 1 84 ? 5.276 7.120 -0.069 1.00 92.00 84 TRP A O 1
ATOM 709 N N . MET A 1 85 ? 7.370 6.554 0.495 1.00 92.12 85 MET A N 1
ATOM 710 C CA . MET A 1 85 ? 7.760 7.909 0.910 1.00 92.12 85 MET A CA 1
ATOM 711 C C . MET A 1 85 ? 7.609 8.951 -0.208 1.00 92.12 85 MET A C 1
ATOM 713 O O . MET A 1 85 ? 7.328 10.112 0.074 1.00 92.12 85 MET A O 1
ATOM 717 N N . ARG A 1 86 ? 7.794 8.555 -1.475 1.00 93.50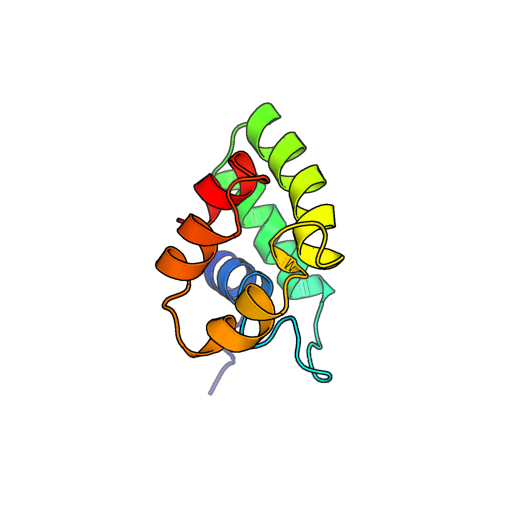 86 ARG A N 1
ATOM 718 C CA . ARG A 1 86 ? 7.750 9.475 -2.618 1.00 93.50 86 ARG A CA 1
ATOM 719 C C . ARG A 1 86 ? 6.347 9.691 -3.178 1.00 93.50 86 ARG A C 1
ATOM 721 O O . ARG A 1 86 ? 6.022 10.822 -3.513 1.00 93.50 86 ARG A O 1
ATOM 728 N N . PHE A 1 87 ? 5.556 8.630 -3.316 1.00 92.44 87 PHE A N 1
ATOM 729 C CA . PHE A 1 87 ? 4.266 8.684 -4.020 1.00 92.44 87 PHE A CA 1
ATOM 730 C C . PHE A 1 87 ? 3.056 8.542 -3.088 1.00 92.44 87 PHE A C 1
ATOM 732 O O . PHE A 1 87 ? 1.952 8.908 -3.466 1.00 92.44 87 PHE A O 1
ATOM 739 N N . GLY A 1 88 ? 3.254 8.077 -1.852 1.00 92.69 88 GLY A N 1
ATOM 740 C CA . GLY A 1 88 ? 2.193 7.909 -0.853 1.00 92.69 88 GLY A CA 1
ATOM 741 C C . GLY A 1 88 ? 1.837 9.163 -0.056 1.00 92.69 88 GLY A C 1
ATOM 742 O O . GLY A 1 88 ? 1.077 9.068 0.901 1.00 92.69 88 GLY A O 1
ATOM 743 N N . GLY A 1 89 ? 2.375 10.334 -0.409 1.00 93.62 89 GLY A N 1
ATOM 744 C CA . GLY A 1 89 ? 2.198 11.560 0.382 1.00 93.62 89 GLY A CA 1
ATOM 745 C C . GLY A 1 89 ? 0.743 12.032 0.506 1.00 93.62 89 GLY A C 1
ATOM 746 O O . GLY A 1 89 ? 0.388 12.666 1.493 1.00 93.62 89 GLY A O 1
ATOM 747 N N . SER A 1 90 ? -0.116 11.692 -0.461 1.00 93.69 90 SER A N 1
ATOM 748 C CA . SER A 1 90 ? -1.556 11.994 -0.414 1.00 93.69 90 SER A CA 1
ATOM 749 C C . SER A 1 90 ? -2.377 10.965 0.369 1.00 93.69 90 SER A C 1
ATOM 751 O O . SER A 1 90 ? -3.583 11.136 0.521 1.00 93.69 90 SER A O 1
ATOM 753 N N . THR A 1 91 ? -1.739 9.912 0.880 1.00 95.38 91 THR A N 1
ATOM 754 C CA . THR A 1 91 ? -2.366 8.858 1.681 1.00 95.38 91 THR A CA 1
ATOM 755 C C . THR A 1 91 ? -1.605 8.663 2.997 1.00 95.38 91 THR A C 1
ATOM 757 O O . THR A 1 91 ? -0.938 7.642 3.165 1.00 95.38 91 THR A O 1
ATOM 760 N N . PRO A 1 92 ? -1.613 9.646 3.914 1.00 95.38 92 PRO A N 1
ATOM 761 C CA . PRO A 1 92 ? -0.724 9.645 5.075 1.00 95.38 92 PRO A CA 1
ATOM 762 C C . PRO A 1 92 ? -0.962 8.489 6.058 1.00 95.38 92 PRO A C 1
ATOM 764 O O . PRO A 1 92 ? 0.005 7.909 6.545 1.00 95.38 92 PRO A O 1
ATOM 767 N N . GLU A 1 93 ? -2.209 8.107 6.343 1.00 96.19 93 GLU A N 1
ATOM 768 C CA . GLU A 1 93 ? -2.505 6.979 7.235 1.00 96.19 93 GLU A CA 1
ATOM 769 C C . GLU A 1 93 ? -2.117 5.631 6.607 1.00 96.19 93 GLU A C 1
ATOM 771 O O . GLU A 1 93 ? -1.530 4.782 7.280 1.00 96.19 93 GLU A O 1
ATOM 776 N N . LEU A 1 94 ? -2.354 5.455 5.305 1.00 92.50 94 LEU A N 1
ATOM 777 C CA . LEU A 1 94 ? -1.899 4.274 4.574 1.00 92.50 94 LEU A CA 1
ATOM 778 C C . LEU A 1 94 ? -0.368 4.237 4.467 1.00 92.50 94 LEU A C 1
ATOM 780 O O . LEU A 1 94 ? 0.233 3.194 4.687 1.00 92.50 94 LEU A O 1
ATOM 784 N N . GLN A 1 95 ? 0.279 5.373 4.198 1.00 92.25 95 GLN A N 1
ATOM 785 C CA . GLN A 1 95 ? 1.737 5.491 4.150 1.00 92.25 95 GLN A CA 1
ATOM 786 C C . GLN A 1 95 ? 2.364 5.155 5.510 1.00 92.25 95 GLN A C 1
ATOM 788 O O . GLN A 1 95 ? 3.344 4.420 5.557 1.00 92.25 95 GLN A O 1
ATOM 793 N N . LYS A 1 96 ? 1.780 5.636 6.615 1.00 91.06 96 LYS A N 1
ATOM 794 C CA . LYS A 1 96 ? 2.209 5.303 7.982 1.00 91.06 96 LYS A CA 1
ATOM 795 C C . LYS A 1 96 ? 2.085 3.808 8.285 1.00 91.06 96 LYS A C 1
ATOM 797 O O . LYS A 1 96 ? 2.900 3.271 9.020 1.00 91.06 96 LYS A O 1
ATOM 802 N N . PHE A 1 97 ? 1.065 3.139 7.753 1.00 89.94 97 PHE A N 1
ATOM 803 C CA . PHE A 1 97 ? 0.868 1.706 7.971 1.00 89.94 97 PHE A CA 1
ATOM 804 C C . PHE A 1 97 ? 1.926 0.837 7.261 1.00 89.94 97 PHE A C 1
ATOM 806 O O . PHE A 1 97 ? 2.211 -0.271 7.711 1.00 89.94 97 PHE A O 1
ATOM 813 N N . VAL A 1 98 ? 2.514 1.327 6.164 1.00 87.00 98 VAL A N 1
ATOM 814 C CA . VAL A 1 98 ? 3.401 0.539 5.282 1.00 87.00 98 VAL A CA 1
ATOM 815 C C . VAL A 1 98 ? 4.883 0.927 5.329 1.00 87.00 98 VAL A C 1
ATOM 817 O O . VAL A 1 98 ? 5.702 0.223 4.731 1.00 87.00 98 VAL A O 1
ATOM 820 N N . VAL A 1 99 ? 5.225 2.040 5.986 1.00 83.38 99 VAL A N 1
ATOM 821 C CA . VAL A 1 99 ? 6.593 2.568 6.172 1.00 83.38 99 VAL A CA 1
ATOM 822 C C . VAL A 1 99 ? 7.051 2.331 7.602 1.00 83.38 99 VAL A C 1
ATOM 824 O O . VAL A 1 99 ? 8.180 1.810 7.746 1.00 83.38 99 VAL A O 1
#

Solvent-accessible surface area (backbone atoms only — not comparable to full-atom values): 5670 Å² total; per-residue (Å²): 138,81,82,89,82,84,44,36,67,58,22,33,52,52,63,69,28,61,66,49,61,80,37,100,76,69,73,68,64,67,68,26,50,50,20,28,50,56,44,40,67,73,74,38,56,73,70,51,37,53,51,21,54,61,35,44,54,38,62,76,69,32,42,74,52,48,51,31,68,65,45,60,68,37,41,80,76,41,56,70,53,61,45,40,71,69,42,28,70,91,27,58,54,41,34,63,74,73,97

Radius of gyration: 13.27 Å; Cα contacts (8 Å, |Δi|>4): 97; chains: 1; bounding box: 25×40×31 Å